Protein AF-A0AAU9NRP0-F1 (afdb_monomer_lite)

Foldseek 3Di:
DDPPDDDDPDDDPVRVVVQCQQQVAADDPDPVPDDPNRDGDFDDWDWDDPDPDPDIDIDTHRHPRPPPDDD

Radius of gyration: 13.87 Å; chains: 1; bounding box: 22×42×41 Å

Secondary structure (DSSP, 8-state):
---------S--HHHHHHHHHHHT----SSGGG--GGGS---SEEEEEE-TT---EEEEEES-TT------

Organism: NCBI:txid75947

Sequence (71 aa):
MHRKLPAVRWVGGVELELLAIATGGRIVPRFQELTAEKLGKTGLVREKSFGTTKDPMLYIEHCANSFVGVS

pLDDT: mean 84.61, std 15.38, range [31.45, 97.06]

Structure (mmCIF, N/CA/C/O backbone):
data_AF-A0AAU9NRP0-F1
#
_entry.id   AF-A0AAU9NRP0-F1
#
loop_
_atom_site.group_PDB
_atom_site.id
_atom_site.type_symbol
_atom_site.label_atom_id
_atom_site.label_alt_id
_atom_site.label_comp_id
_atom_site.label_asym_id
_atom_site.label_entity_id
_atom_site.label_seq_id
_atom_site.pdbx_PDB_ins_code
_atom_site.Cartn_x
_atom_site.Cartn_y
_atom_site.Cartn_z
_atom_site.occupancy
_atom_site.B_iso_or_equiv
_atom_site.auth_seq_id
_atom_site.auth_comp_id
_atom_site.auth_asym_id
_atom_site.auth_atom_id
_atom_site.pdbx_PDB_model_num
ATOM 1 N N . MET A 1 1 ? -4.661 -23.383 0.787 1.00 54.19 1 MET A N 1
ATOM 2 C CA . MET A 1 1 ? -5.913 -22.686 0.407 1.00 54.19 1 MET A CA 1
ATOM 3 C C . MET A 1 1 ? -5.540 -21.313 -0.158 1.00 54.19 1 MET A C 1
ATOM 5 O O . MET A 1 1 ? -4.973 -20.515 0.576 1.00 54.19 1 MET A O 1
ATOM 9 N N . HIS A 1 2 ? -5.754 -21.050 -1.452 1.00 76.62 2 HIS A N 1
ATOM 10 C CA . HIS A 1 2 ? -5.436 -19.749 -2.066 1.00 76.62 2 HIS A CA 1
ATOM 11 C C . HIS A 1 2 ? -6.561 -18.739 -1.790 1.00 76.62 2 HIS A C 1
ATOM 13 O O . HIS A 1 2 ? -7.715 -19.011 -2.107 1.00 76.62 2 HIS A O 1
ATOM 19 N N . ARG A 1 3 ? -6.241 -17.576 -1.203 1.00 82.62 3 ARG A N 1
ATOM 20 C CA . ARG A 1 3 ? -7.248 -16.601 -0.727 1.00 82.62 3 ARG A CA 1
ATOM 21 C C . ARG A 1 3 ? -7.663 -15.530 -1.750 1.00 82.62 3 ARG A C 1
ATOM 23 O O . ARG A 1 3 ? -8.291 -14.560 -1.358 1.00 82.62 3 ARG A O 1
ATOM 30 N N . LYS A 1 4 ? -7.335 -15.688 -3.042 1.00 87.88 4 LYS A N 1
ATOM 31 C CA . LYS A 1 4 ? -7.585 -14.673 -4.096 1.00 87.88 4 LYS A CA 1
ATOM 32 C C . LYS A 1 4 ? -7.097 -13.260 -3.705 1.00 87.88 4 LYS A C 1
ATOM 34 O O . LYS A 1 4 ? -7.733 -12.267 -4.033 1.00 87.88 4 LYS A O 1
ATOM 39 N N . LEU A 1 5 ? -5.973 -13.189 -2.989 1.00 90.06 5 LEU A N 1
ATOM 40 C CA . LEU A 1 5 ? -5.324 -11.942 -2.589 1.00 90.06 5 LEU A CA 1
ATOM 41 C C . LEU A 1 5 ? -4.129 -11.705 -3.521 1.00 90.06 5 LEU A C 1
ATOM 43 O O . LEU A 1 5 ? -3.131 -12.417 -3.376 1.00 90.06 5 LEU A O 1
ATOM 47 N N . PRO A 1 6 ? -4.223 -10.784 -4.497 1.00 89.81 6 PRO A N 1
ATOM 48 C CA . PRO A 1 6 ? -3.066 -10.412 -5.299 1.00 89.81 6 PRO A CA 1
ATOM 49 C C . PRO A 1 6 ? -2.001 -9.783 -4.394 1.00 89.81 6 PRO A C 1
ATOM 51 O O . PRO A 1 6 ? -2.323 -9.064 -3.448 1.00 89.81 6 PRO A O 1
ATOM 54 N N . ALA A 1 7 ? -0.732 -10.074 -4.671 1.00 91.00 7 ALA A N 1
ATOM 55 C CA . ALA A 1 7 ? 0.392 -9.593 -3.880 1.00 91.00 7 ALA A CA 1
ATOM 56 C C . ALA A 1 7 ? 1.520 -9.124 -4.797 1.00 91.00 7 ALA A C 1
ATOM 58 O O . ALA A 1 7 ? 1.858 -9.796 -5.771 1.00 91.00 7 ALA A O 1
ATOM 59 N N . VAL A 1 8 ? 2.114 -7.985 -4.449 1.00 91.06 8 VAL A N 1
ATOM 60 C CA . VAL A 1 8 ? 3.288 -7.421 -5.121 1.00 91.06 8 VAL A CA 1
ATOM 61 C C . VAL A 1 8 ? 4.495 -7.583 -4.198 1.00 91.06 8 VAL A C 1
ATOM 63 O O . VAL A 1 8 ? 4.378 -7.444 -2.981 1.00 91.06 8 VAL A O 1
ATOM 66 N N . ARG A 1 9 ? 5.655 -7.904 -4.775 1.00 92.00 9 ARG A N 1
ATOM 67 C CA . ARG A 1 9 ? 6.939 -8.070 -4.075 1.00 92.00 9 ARG A CA 1
ATOM 68 C C . ARG A 1 9 ? 7.978 -7.121 -4.666 1.00 92.00 9 ARG A C 1
ATOM 70 O O . ARG A 1 9 ? 7.891 -6.820 -5.849 1.00 92.00 9 ARG A O 1
ATOM 77 N N . TRP A 1 10 ? 8.983 -6.746 -3.871 1.00 92.62 10 TRP A N 1
ATOM 78 C CA . TRP A 1 10 ? 10.085 -5.855 -4.282 1.00 92.62 10 TRP A CA 1
ATOM 79 C C . TRP A 1 10 ? 9.631 -4.442 -4.674 1.00 92.62 10 TRP A C 1
ATOM 81 O O . TRP A 1 10 ? 10.093 -3.893 -5.665 1.00 92.62 10 TRP A O 1
ATOM 91 N N . VAL A 1 11 ? 8.717 -3.865 -3.892 1.00 91.81 11 VAL A N 1
ATOM 92 C CA . VAL A 1 11 ? 8.286 -2.467 -4.048 1.00 91.81 11 VAL A CA 1
ATOM 93 C C . VAL A 1 11 ? 9.340 -1.544 -3.434 1.00 91.81 11 VAL A C 1
ATOM 95 O O . VAL A 1 11 ? 9.834 -1.829 -2.337 1.00 91.81 11 VAL A O 1
ATOM 98 N N . GLY A 1 12 ? 9.685 -0.450 -4.113 1.00 94.38 12 GLY A N 1
ATOM 99 C CA . GLY A 1 12 ? 10.573 0.571 -3.563 1.00 94.38 12 GLY A CA 1
ATOM 100 C C . GLY A 1 12 ? 9.926 1.338 -2.403 1.00 94.38 12 GLY A C 1
ATOM 101 O O . GLY A 1 12 ? 8.709 1.498 -2.346 1.00 94.38 12 GLY A O 1
ATOM 102 N N . GLY A 1 13 ? 10.738 1.854 -1.473 1.00 94.31 13 GLY A N 1
ATOM 103 C CA . GLY A 1 13 ? 10.230 2.591 -0.304 1.00 94.31 13 GLY A CA 1
ATOM 104 C C . GLY A 1 13 ? 9.385 3.815 -0.680 1.00 94.31 13 GLY A C 1
ATOM 105 O O . GLY A 1 13 ? 8.275 3.973 -0.183 1.00 94.31 13 GLY A O 1
ATOM 106 N N . VAL A 1 14 ? 9.866 4.620 -1.634 1.00 94.50 14 VAL A N 1
ATOM 107 C CA . VAL A 1 14 ? 9.161 5.818 -2.127 1.00 94.50 14 VAL A CA 1
ATOM 108 C C . VAL A 1 14 ? 7.825 5.458 -2.783 1.00 94.50 14 VAL A C 1
ATOM 110 O O . VAL A 1 14 ? 6.818 6.116 -2.549 1.00 94.50 14 VAL A O 1
ATOM 113 N N . GLU A 1 15 ? 7.785 4.389 -3.580 1.00 92.12 15 GLU A N 1
ATOM 114 C CA . GLU A 1 15 ? 6.553 3.933 -4.237 1.00 92.12 15 GLU A CA 1
ATOM 115 C C . GLU A 1 15 ? 5.513 3.469 -3.211 1.00 92.12 15 GLU A C 1
ATOM 117 O O . GLU A 1 15 ? 4.325 3.761 -3.352 1.00 92.12 15 GLU A O 1
ATOM 122 N N . LEU A 1 16 ? 5.960 2.784 -2.152 1.00 94.06 16 LEU A N 1
ATOM 123 C CA . LEU A 1 16 ? 5.095 2.338 -1.063 1.00 94.06 16 LEU A CA 1
ATOM 124 C C . LEU A 1 16 ? 4.487 3.525 -0.299 1.00 94.06 16 LEU A C 1
ATOM 126 O O . LEU A 1 16 ? 3.302 3.497 0.040 1.00 94.06 16 LEU A O 1
ATOM 130 N N . GLU A 1 17 ? 5.274 4.576 -0.063 1.00 94.44 17 GLU A N 1
ATOM 131 C CA . GLU A 1 17 ? 4.808 5.819 0.560 1.00 94.44 17 GLU A CA 1
ATOM 132 C C . GLU A 1 17 ? 3.797 6.558 -0.321 1.00 94.44 17 GLU A C 1
ATOM 134 O O . GLU A 1 17 ? 2.712 6.912 0.148 1.00 94.44 17 GLU A O 1
ATOM 139 N N . LEU A 1 18 ? 4.102 6.734 -1.609 1.00 92.88 18 LEU A N 1
ATOM 140 C CA . LEU A 1 18 ? 3.186 7.365 -2.562 1.00 92.88 18 LEU A CA 1
ATOM 141 C C . LEU A 1 18 ? 1.863 6.598 -2.662 1.00 92.88 18 LEU A C 1
ATOM 143 O O . LEU A 1 18 ? 0.794 7.211 -2.694 1.00 92.88 18 LEU A O 1
ATOM 147 N N . LEU A 1 19 ? 1.914 5.264 -2.644 1.00 92.44 19 LEU A N 1
ATOM 148 C CA . LEU A 1 19 ? 0.716 4.433 -2.654 1.00 92.44 19 LEU A CA 1
ATOM 149 C C . LEU A 1 19 ? -0.125 4.617 -1.384 1.00 92.44 19 LEU A C 1
ATOM 151 O O . LEU A 1 19 ? -1.355 4.710 -1.467 1.00 92.44 19 LEU A O 1
ATOM 155 N N . ALA A 1 20 ? 0.519 4.694 -0.218 1.00 93.50 20 ALA A N 1
ATOM 156 C CA . ALA A 1 20 ? -0.155 4.966 1.048 1.00 93.50 20 ALA A CA 1
ATOM 157 C C . ALA A 1 20 ? -0.854 6.338 1.024 1.00 93.50 20 ALA A C 1
ATOM 159 O O . ALA A 1 20 ? -2.034 6.426 1.367 1.00 93.50 20 ALA A O 1
ATOM 160 N N . ILE A 1 21 ? -0.182 7.381 0.525 1.00 92.44 21 ILE A N 1
ATOM 161 C CA . ILE A 1 21 ? -0.752 8.732 0.393 1.00 92.44 21 ILE A CA 1
ATOM 162 C C . ILE A 1 21 ? -1.943 8.734 -0.573 1.00 92.44 21 ILE A C 1
ATOM 164 O O . ILE A 1 21 ? -3.030 9.191 -0.207 1.00 92.44 21 ILE A O 1
ATOM 168 N N . ALA A 1 22 ? -1.762 8.191 -1.781 1.00 92.06 22 ALA A N 1
ATOM 169 C CA . ALA A 1 22 ? -2.782 8.203 -2.828 1.00 92.06 22 ALA A CA 1
ATOM 170 C C . ALA A 1 22 ? -4.051 7.449 -2.402 1.00 92.06 22 ALA A C 1
ATOM 172 O O . ALA A 1 22 ? -5.169 7.915 -2.624 1.00 92.06 22 ALA A O 1
ATOM 173 N N . THR A 1 23 ? -3.894 6.288 -1.763 1.00 93.06 23 THR A N 1
ATOM 174 C CA . THR A 1 23 ? -5.023 5.441 -1.338 1.00 93.06 23 THR A CA 1
ATOM 175 C C . THR A 1 23 ? -5.577 5.796 0.044 1.00 93.06 23 THR A C 1
ATOM 177 O O . THR A 1 23 ? -6.638 5.291 0.416 1.00 93.06 23 THR A O 1
ATOM 180 N N . GLY A 1 24 ? -4.874 6.630 0.817 1.00 92.19 24 GLY A N 1
ATOM 181 C CA . GLY A 1 24 ? -5.175 6.902 2.226 1.00 92.19 24 GLY A CA 1
ATOM 182 C C . GLY A 1 24 ? -4.875 5.728 3.170 1.00 92.19 24 GLY A C 1
ATOM 183 O O . GLY A 1 24 ? -5.293 5.753 4.328 1.00 92.19 24 GLY A O 1
ATOM 184 N N . GLY A 1 25 ? -4.187 4.690 2.684 1.00 93.88 25 GLY A N 1
ATOM 185 C CA . GLY A 1 25 ? -3.758 3.551 3.492 1.00 93.88 25 GLY A CA 1
ATOM 186 C C . GLY A 1 25 ? -2.607 3.906 4.433 1.00 93.88 25 GLY A C 1
ATOM 187 O O . GLY A 1 25 ? -1.916 4.908 4.258 1.00 93.88 25 GLY A O 1
ATOM 188 N N . ARG A 1 26 ? -2.369 3.063 5.440 1.00 95.56 26 ARG A N 1
ATOM 189 C CA . ARG A 1 26 ? -1.226 3.204 6.357 1.00 95.56 26 ARG A CA 1
ATOM 190 C C . ARG A 1 26 ? -0.262 2.040 6.181 1.00 95.56 26 ARG A C 1
ATOM 192 O O . ARG A 1 26 ? -0.687 0.889 6.125 1.00 95.56 26 ARG A O 1
ATOM 199 N N . ILE A 1 27 ? 1.036 2.334 6.149 1.00 96.25 27 ILE A N 1
ATOM 200 C CA . ILE A 1 27 ? 2.082 1.306 6.125 1.00 96.25 27 ILE A CA 1
ATOM 201 C C . ILE A 1 27 ? 2.073 0.586 7.478 1.00 96.25 27 ILE A C 1
ATOM 203 O O . ILE A 1 27 ? 2.216 1.214 8.528 1.00 96.25 27 ILE A O 1
ATOM 207 N N . VAL A 1 28 ? 1.864 -0.732 7.457 1.00 96.56 28 VAL A N 1
ATOM 208 C CA . VAL A 1 28 ? 1.755 -1.562 8.662 1.00 96.56 28 VAL A CA 1
ATOM 209 C C . VAL A 1 28 ? 3.053 -2.353 8.860 1.00 96.56 28 VAL A C 1
ATOM 211 O O . VAL A 1 28 ? 3.332 -3.241 8.057 1.00 96.56 28 VAL A O 1
ATOM 214 N N . PRO A 1 29 ? 3.838 -2.089 9.922 1.00 95.50 29 PRO A N 1
ATOM 215 C CA . PRO A 1 29 ? 5.114 -2.774 10.143 1.00 95.50 29 PRO A CA 1
ATOM 216 C C . PRO A 1 29 ? 4.945 -4.175 10.750 1.00 95.50 29 PRO A C 1
ATOM 218 O O . PRO A 1 29 ? 5.829 -5.019 10.619 1.00 95.50 29 PRO A O 1
ATOM 221 N N . ARG A 1 30 ? 3.824 -4.431 11.441 1.00 96.12 30 ARG A N 1
ATOM 222 C CA . ARG A 1 30 ? 3.540 -5.694 12.138 1.00 96.12 30 ARG A CA 1
ATOM 223 C C . ARG A 1 30 ? 2.155 -6.210 11.788 1.00 96.12 30 ARG A C 1
ATOM 225 O O . ARG A 1 30 ? 1.176 -5.482 11.897 1.00 96.12 30 ARG A O 1
ATOM 232 N N . PHE A 1 31 ? 2.055 -7.489 11.439 1.00 93.75 31 PHE A N 1
ATOM 233 C CA . PHE A 1 31 ? 0.794 -8.091 10.993 1.00 93.75 31 PHE A CA 1
ATOM 234 C C . PHE A 1 31 ? -0.336 -7.982 12.030 1.00 93.75 31 PHE A C 1
ATOM 236 O O . PHE A 1 31 ? -1.487 -7.766 11.667 1.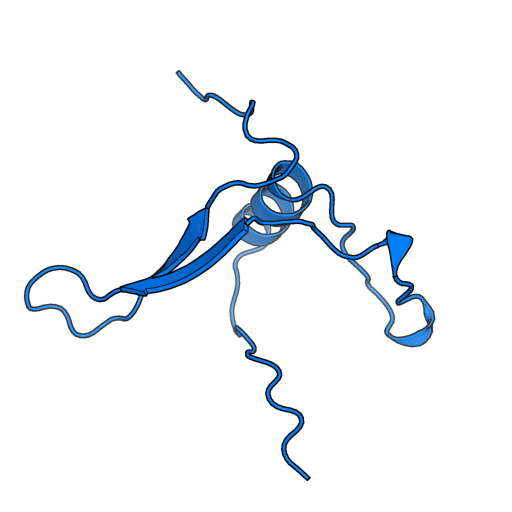00 93.75 31 PHE A O 1
ATOM 243 N N . GLN A 1 32 ? -0.008 -8.063 13.321 1.00 97.06 32 GLN A N 1
ATOM 244 C CA . GLN A 1 32 ? -0.965 -7.928 14.425 1.00 97.06 32 GLN A CA 1
ATOM 245 C C . GLN A 1 32 ? -1.636 -6.550 14.477 1.00 97.06 32 GLN A C 1
ATOM 247 O O . GLN A 1 32 ? -2.699 -6.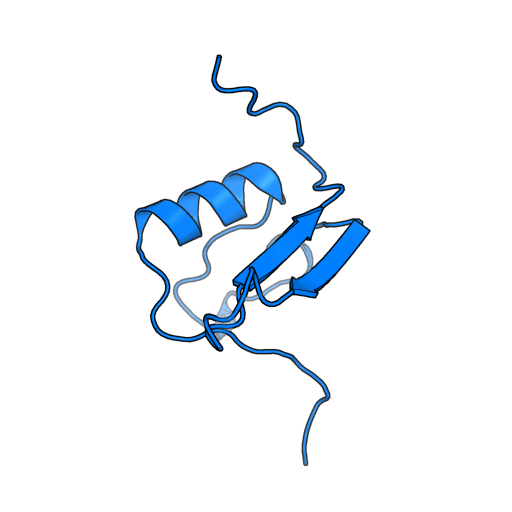401 15.068 1.00 97.06 32 GLN A O 1
ATOM 252 N N . GLU A 1 33 ? -1.021 -5.536 13.871 1.00 94.81 33 GLU A N 1
ATOM 253 C CA . GLU A 1 33 ? -1.557 -4.183 13.832 1.00 94.81 33 GLU A CA 1
ATOM 254 C C . GLU A 1 33 ? -2.479 -3.942 12.629 1.00 94.81 33 GLU A C 1
ATOM 256 O O . GLU A 1 33 ? -2.965 -2.821 12.464 1.00 94.81 33 GLU A O 1
ATOM 261 N N . LEU A 1 34 ? -2.698 -4.938 11.766 1.00 96.31 34 LEU A N 1
ATOM 262 C CA . LEU A 1 34 ? -3.535 -4.801 10.580 1.00 96.31 34 LEU A CA 1
ATOM 263 C C . LEU A 1 34 ? -5.010 -4.661 10.978 1.00 96.31 34 LEU A C 1
ATOM 265 O O . LEU A 1 34 ? -5.609 -5.572 11.543 1.00 96.31 34 LEU A O 1
ATOM 269 N N . THR A 1 35 ? -5.608 -3.525 10.630 1.00 96.69 35 THR A N 1
ATOM 270 C CA . THR A 1 35 ? -7.036 -3.253 10.828 1.00 96.69 35 THR A CA 1
ATOM 271 C C . THR A 1 35 ? -7.651 -2.731 9.534 1.00 96.69 35 THR A C 1
ATOM 273 O O . THR A 1 35 ? -6.942 -2.222 8.663 1.00 96.69 35 THR A O 1
ATOM 276 N N . ALA A 1 36 ? -8.976 -2.837 9.398 1.00 95.88 36 ALA A N 1
ATOM 277 C CA . ALA A 1 36 ? -9.688 -2.372 8.204 1.00 95.88 36 ALA A CA 1
ATOM 278 C C . ALA A 1 36 ? -9.487 -0.866 7.939 1.00 95.88 36 ALA A C 1
ATOM 280 O O . ALA A 1 36 ? -9.445 -0.441 6.791 1.00 95.88 36 ALA A O 1
ATOM 281 N N . GLU A 1 37 ? -9.297 -0.072 8.994 1.00 95.00 37 GLU A N 1
ATOM 282 C CA . GLU A 1 37 ? -9.044 1.373 8.923 1.00 95.00 37 GLU A CA 1
ATOM 283 C C . GLU A 1 37 ? -7.684 1.731 8.312 1.00 95.00 37 GLU A C 1
ATOM 285 O O . GLU A 1 37 ? -7.494 2.848 7.839 1.00 95.00 37 GLU A O 1
ATOM 290 N N . LYS A 1 38 ? -6.723 0.798 8.330 1.00 95.44 38 LYS A N 1
ATOM 291 C CA . LYS A 1 38 ? -5.384 1.000 7.758 1.00 95.44 38 LYS A CA 1
ATOM 292 C C . LYS A 1 38 ? -5.319 0.641 6.273 1.00 95.44 38 LYS A C 1
ATOM 294 O O . LYS A 1 38 ? -4.298 0.904 5.640 1.00 95.44 38 LYS A O 1
ATOM 299 N N . LEU A 1 39 ? -6.375 0.044 5.719 1.00 95.06 39 LEU A N 1
ATOM 300 C CA . LEU A 1 39 ? -6.433 -0.332 4.310 1.00 95.06 39 LEU A CA 1
ATOM 301 C C . LEU A 1 39 ? -6.673 0.898 3.430 1.00 95.06 39 LEU A C 1
ATOM 303 O O . LEU A 1 39 ? -7.552 1.713 3.702 1.00 95.06 39 LEU A O 1
ATOM 307 N N . GLY A 1 40 ? -5.906 0.996 2.345 1.00 93.38 40 GLY A N 1
ATOM 308 C CA . GLY A 1 40 ? -6.125 2.001 1.312 1.00 93.38 40 GLY A CA 1
ATOM 309 C C . GLY A 1 40 ? -7.391 1.724 0.498 1.00 93.38 40 GLY A C 1
ATOM 310 O O . GLY A 1 40 ? -7.777 0.568 0.304 1.00 93.38 40 GLY A O 1
ATOM 311 N N . LYS A 1 41 ? -8.029 2.785 -0.002 1.00 91.69 41 LYS A N 1
ATOM 312 C CA . LYS A 1 41 ? -9.204 2.707 -0.881 1.00 91.69 41 LYS A CA 1
ATOM 313 C C . LYS A 1 41 ? -8.860 3.181 -2.293 1.00 91.69 41 LYS A C 1
ATOM 315 O O . LYS A 1 41 ? -8.266 4.241 -2.490 1.00 91.69 41 LYS A O 1
ATOM 320 N N . THR A 1 42 ? -9.269 2.387 -3.274 1.00 92.56 42 THR A N 1
ATOM 321 C CA . THR A 1 42 ? -9.081 2.615 -4.711 1.00 92.56 42 THR A CA 1
ATOM 322 C C . THR A 1 42 ? -10.272 2.033 -5.465 1.00 92.56 42 THR A C 1
ATOM 324 O O . THR A 1 42 ? -10.904 1.093 -4.979 1.00 92.56 42 THR A O 1
ATOM 327 N N . GLY A 1 43 ? -10.610 2.608 -6.618 1.00 89.50 43 GLY A N 1
ATOM 328 C CA . GLY A 1 43 ? -11.717 2.127 -7.443 1.00 89.50 43 GLY A CA 1
ATOM 329 C C . GLY A 1 43 ? -11.315 1.033 -8.428 1.00 89.50 43 GLY A C 1
ATOM 330 O O . GLY A 1 43 ? -12.143 0.178 -8.736 1.00 89.50 43 GLY A O 1
ATOM 331 N N . LEU A 1 44 ? -10.069 1.024 -8.915 1.00 88.69 44 LEU A N 1
ATOM 332 C CA . LEU A 1 44 ? -9.626 0.036 -9.898 1.00 88.69 44 LEU A CA 1
ATOM 333 C C . LEU A 1 44 ? -8.151 -0.323 -9.722 1.00 88.69 44 LEU A C 1
ATOM 335 O O . LEU A 1 44 ? -7.287 0.547 -9.707 1.00 88.69 44 LEU A O 1
ATOM 339 N N . VAL A 1 45 ? -7.872 -1.626 -9.671 1.00 90.75 45 VAL A N 1
ATOM 340 C CA . VAL A 1 45 ? -6.520 -2.192 -9.695 1.00 90.75 45 VAL A CA 1
ATOM 341 C C . VAL A 1 45 ? -6.434 -3.135 -10.888 1.00 90.75 45 VAL A C 1
ATOM 343 O O . VAL A 1 45 ? -7.198 -4.100 -10.959 1.00 90.75 45 VAL A O 1
ATOM 346 N N . ARG A 1 46 ? -5.542 -2.857 -11.842 1.00 88.88 46 ARG A N 1
ATOM 347 C CA . ARG A 1 46 ? -5.372 -3.684 -13.046 1.00 88.88 46 ARG A CA 1
ATOM 348 C C . ARG A 1 4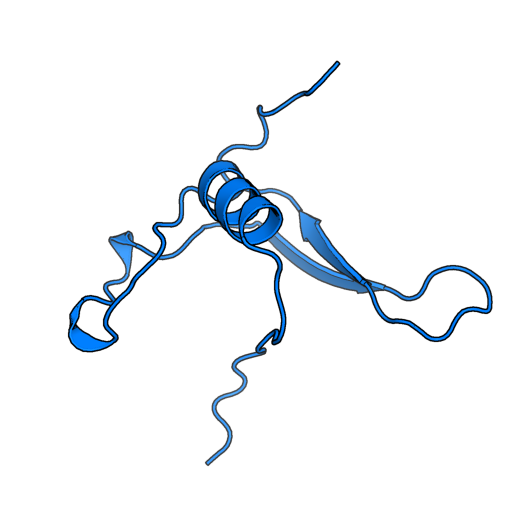6 ? -3.914 -3.823 -13.443 1.00 88.88 46 ARG A C 1
ATOM 350 O O . ARG A 1 46 ? -3.118 -2.916 -13.248 1.00 88.88 46 ARG A O 1
ATOM 357 N N . GLU A 1 47 ? -3.588 -4.943 -14.058 1.00 87.69 47 GLU A N 1
ATOM 358 C CA . GLU A 1 47 ? -2.283 -5.190 -14.658 1.00 87.69 47 GLU A CA 1
ATOM 359 C C . GLU A 1 47 ? -2.346 -4.853 -16.152 1.00 87.69 47 GLU A C 1
ATOM 361 O O . GLU A 1 47 ? -3.309 -5.218 -16.833 1.00 87.69 47 GLU A O 1
ATOM 366 N N . LYS A 1 48 ? -1.356 -4.126 -16.671 1.00 84.62 48 LYS A N 1
ATOM 367 C CA . LYS A 1 48 ? -1.253 -3.810 -18.099 1.00 84.62 48 LYS A CA 1
ATOM 368 C C . LYS A 1 48 ? 0.202 -3.905 -18.543 1.00 84.62 48 LYS A C 1
ATOM 370 O O . LYS A 1 48 ? 1.096 -3.354 -17.910 1.00 84.62 48 LYS A O 1
ATOM 375 N N . SER A 1 49 ? 0.423 -4.587 -19.659 1.00 80.88 49 SER A N 1
ATOM 376 C CA . SER A 1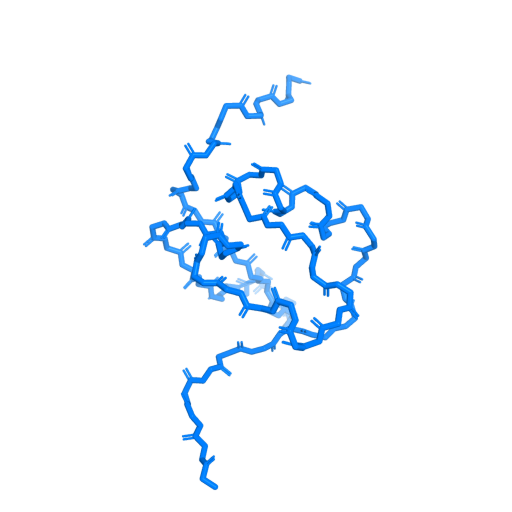 49 ? 1.710 -4.645 -20.352 1.00 80.88 49 SER A CA 1
ATOM 377 C C . SER A 1 49 ? 1.830 -3.485 -21.343 1.00 80.88 49 SER A C 1
ATOM 379 O O . SER A 1 49 ? 0.857 -3.158 -22.032 1.00 80.88 49 SER A O 1
ATOM 381 N N . PHE A 1 50 ? 3.009 -2.872 -21.443 1.00 72.50 50 PHE A N 1
ATOM 382 C CA . PHE A 1 50 ? 3.264 -1.780 -22.384 1.00 72.50 50 PHE A CA 1
ATOM 383 C C . PHE A 1 50 ? 4.144 -2.234 -23.556 1.00 72.50 50 PHE A C 1
ATOM 385 O O . PHE A 1 50 ? 5.226 -2.782 -23.358 1.00 72.50 50 PHE A O 1
ATOM 392 N N . GLY A 1 51 ? 3.703 -1.950 -24.786 1.00 75.38 51 GLY A N 1
ATOM 393 C CA . GLY A 1 51 ? 4.469 -2.236 -26.002 1.00 75.38 51 GLY A CA 1
ATOM 394 C C . GLY A 1 51 ? 4.750 -3.730 -26.210 1.00 75.38 51 GLY A C 1
ATOM 395 O O . GLY A 1 51 ? 3.891 -4.574 -25.965 1.00 75.38 51 GLY A O 1
ATOM 396 N N . THR A 1 52 ? 5.956 -4.050 -26.688 1.00 74.75 52 THR A N 1
ATOM 397 C CA . THR A 1 52 ? 6.457 -5.429 -26.854 1.00 74.75 52 THR A CA 1
ATOM 398 C C . THR A 1 52 ? 7.217 -5.944 -25.628 1.00 74.75 52 THR A C 1
ATOM 400 O O . THR A 1 52 ? 7.635 -7.103 -25.609 1.00 74.75 52 THR A O 1
ATOM 403 N N . THR A 1 53 ? 7.430 -5.096 -24.619 1.00 66.50 53 THR A N 1
ATOM 404 C CA . T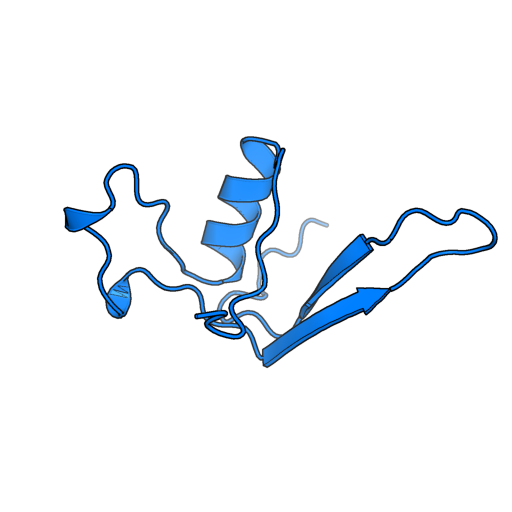HR A 1 53 ? 8.121 -5.461 -23.383 1.00 66.50 53 THR A CA 1
ATOM 405 C C . THR A 1 53 ? 7.143 -6.230 -22.500 1.00 66.50 53 THR A C 1
ATOM 407 O O . THR A 1 53 ? 6.057 -5.752 -22.181 1.00 66.50 53 THR A O 1
ATOM 410 N N . LYS A 1 54 ? 7.500 -7.463 -22.135 1.00 66.31 54 LYS A N 1
ATOM 411 C CA . LYS A 1 54 ? 6.621 -8.388 -21.400 1.00 66.31 54 LYS A CA 1
ATOM 412 C C . LYS A 1 54 ? 6.536 -8.097 -19.900 1.00 66.31 54 LYS A C 1
ATOM 414 O O . LYS A 1 54 ? 6.053 -8.952 -19.168 1.00 66.31 54 LYS A O 1
ATOM 419 N N . ASP A 1 55 ? 6.994 -6.933 -19.449 1.00 74.56 55 ASP A N 1
ATOM 420 C CA . ASP A 1 55 ? 6.980 -6.579 -18.036 1.00 74.56 55 ASP A CA 1
ATOM 421 C C . ASP A 1 55 ? 5.606 -6.009 -17.662 1.00 74.56 55 ASP A C 1
ATOM 423 O O . ASP A 1 55 ? 5.221 -4.936 -18.145 1.00 74.56 55 ASP A O 1
ATOM 427 N N . PRO A 1 56 ? 4.819 -6.731 -16.849 1.00 78.50 56 PRO A N 1
ATOM 428 C CA . PRO A 1 56 ? 3.519 -6.250 -16.434 1.00 78.50 56 PRO A CA 1
ATOM 429 C C . PRO A 1 56 ? 3.659 -5.111 -15.425 1.00 78.50 56 PRO A C 1
ATOM 431 O O . PRO A 1 56 ? 4.365 -5.229 -14.424 1.00 78.50 56 PRO A O 1
ATOM 434 N N . MET A 1 57 ? 2.941 -4.016 -15.667 1.00 85.69 57 MET A N 1
ATOM 435 C CA . MET A 1 57 ? 2.836 -2.895 -14.736 1.00 85.69 57 MET A CA 1
ATOM 436 C C . MET A 1 57 ? 1.469 -2.892 -14.052 1.00 85.69 57 MET A C 1
ATOM 438 O O . MET A 1 57 ? 0.441 -3.143 -14.687 1.00 85.69 57 MET A O 1
ATOM 442 N N . LEU A 1 58 ? 1.451 -2.588 -12.753 1.00 88.44 58 LEU A N 1
ATOM 443 C CA . LEU A 1 58 ? 0.223 -2.460 -11.974 1.00 88.44 58 LEU A CA 1
ATOM 444 C C . LEU A 1 58 ? -0.273 -1.011 -12.006 1.00 88.44 58 LEU A C 1
ATOM 446 O O . LEU A 1 58 ? 0.449 -0.085 -11.650 1.00 88.44 58 LEU A O 1
ATOM 450 N N . TYR A 1 59 ? -1.529 -0.833 -12.390 1.00 88.62 59 TYR A N 1
ATOM 451 C CA . TYR A 1 59 ? -2.230 0.443 -12.416 1.00 88.62 59 TYR A CA 1
ATOM 452 C C . TYR A 1 59 ? -3.253 0.472 -11.290 1.00 88.62 59 TYR A C 1
ATOM 454 O O . TYR A 1 59 ? -4.077 -0.438 -11.168 1.00 88.62 59 TYR A O 1
ATOM 462 N N . ILE A 1 60 ? -3.195 1.528 -10.484 1.00 90.44 60 ILE A N 1
ATOM 463 C CA . ILE A 1 60 ? -4.091 1.771 -9.356 1.00 90.44 60 ILE A CA 1
ATOM 464 C C . ILE A 1 60 ? -4.757 3.124 -9.610 1.00 90.44 60 ILE A C 1
ATOM 466 O O . ILE A 1 60 ? -4.092 4.157 -9.637 1.00 90.44 60 ILE A O 1
ATOM 470 N N . GLU A 1 61 ? -6.062 3.105 -9.864 1.00 88.25 61 GLU A N 1
ATOM 471 C CA . GLU A 1 61 ? -6.838 4.249 -10.351 1.00 88.25 61 GLU A CA 1
ATOM 472 C C . GLU A 1 61 ? -8.007 4.559 -9.408 1.00 88.25 61 GLU A C 1
ATOM 474 O O . GLU A 1 61 ? -8.440 3.722 -8.611 1.00 88.25 61 GLU A O 1
ATOM 479 N N . HIS A 1 62 ? -8.541 5.780 -9.492 1.00 85.50 62 HIS A N 1
ATOM 480 C CA . HIS A 1 62 ? -9.644 6.244 -8.639 1.00 85.50 62 HIS A CA 1
ATOM 481 C C . HIS A 1 62 ? -9.344 6.082 -7.137 1.00 85.50 62 HIS A C 1
ATOM 483 O O 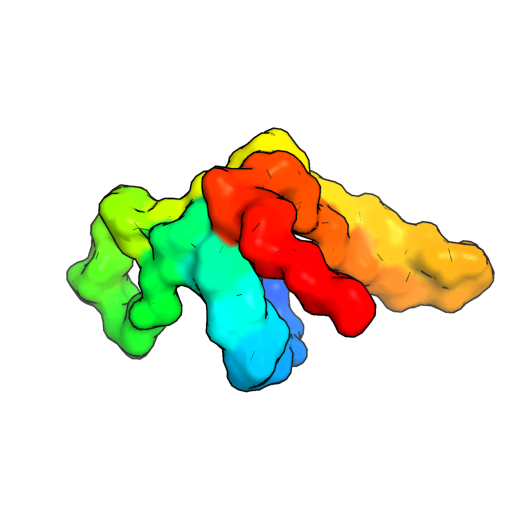. HIS A 1 62 ? -10.153 5.554 -6.372 1.00 85.50 62 HIS A O 1
ATOM 489 N N . CYS A 1 63 ? -8.141 6.473 -6.719 1.00 85.62 63 CYS A N 1
ATOM 490 C CA . CYS A 1 63 ? -7.759 6.466 -5.312 1.00 85.62 63 CYS A CA 1
ATOM 491 C C . CYS A 1 63 ? -8.497 7.564 -4.539 1.00 85.62 63 CYS A C 1
ATOM 493 O O . CYS A 1 63 ? -8.810 8.615 -5.098 1.00 85.62 63 CYS A O 1
ATOM 495 N N . ALA A 1 64 ? -8.749 7.328 -3.250 1.00 77.31 64 ALA A N 1
ATOM 496 C CA . ALA A 1 64 ? -9.489 8.267 -2.405 1.00 77.31 64 ALA A CA 1
ATOM 497 C C . ALA A 1 64 ? -8.853 9.673 -2.349 1.00 77.31 64 ALA A C 1
ATOM 499 O O . ALA A 1 64 ? -9.582 10.658 -2.273 1.00 77.31 64 ALA A O 1
ATOM 500 N N . ASN A 1 65 ? -7.521 9.765 -2.446 1.00 75.12 65 ASN A N 1
ATOM 501 C CA . ASN A 1 65 ? -6.771 11.020 -2.482 1.00 75.12 65 ASN A CA 1
ATOM 502 C C . ASN A 1 65 ? -6.092 11.217 -3.846 1.00 75.12 65 ASN A C 1
ATOM 504 O O . ASN A 1 65 ? -4.868 11.263 -3.953 1.00 75.12 65 ASN A O 1
ATOM 508 N N . SER A 1 66 ? -6.881 11.368 -4.910 1.00 60.59 66 SER A N 1
ATOM 509 C CA . SER A 1 66 ? -6.380 11.636 -6.268 1.00 60.59 66 SER A CA 1
ATOM 510 C C . SER A 1 66 ? -5.806 13.052 -6.473 1.00 60.59 66 SER A C 1
ATOM 512 O O . SER A 1 66 ? -5.468 13.412 -7.595 1.00 60.59 66 SER A O 1
ATOM 514 N N . PHE A 1 67 ? -5.693 13.863 -5.414 1.00 52.59 67 PHE A N 1
ATOM 515 C CA . PHE A 1 67 ? -5.228 15.256 -5.459 1.00 52.59 67 PHE A CA 1
ATOM 516 C C . PHE A 1 67 ? -3.727 15.410 -5.160 1.00 52.59 67 PHE A C 1
ATOM 518 O O . PHE A 1 67 ? -3.292 16.431 -4.639 1.00 52.59 67 PHE A O 1
ATOM 525 N N . VAL A 1 68 ? -2.908 14.407 -5.482 1.00 45.62 68 VAL A N 1
ATOM 526 C CA . VAL A 1 68 ? -1.453 14.599 -5.585 1.00 45.62 68 VAL A CA 1
ATOM 527 C C . VAL A 1 68 ? -1.135 14.849 -7.057 1.00 45.62 68 VAL A C 1
ATOM 529 O O . VAL A 1 68 ? -0.566 14.012 -7.750 1.00 45.62 68 VAL A O 1
ATOM 532 N N . GLY A 1 69 ? -1.611 15.987 -7.566 1.00 35.53 69 GLY A N 1
ATOM 533 C CA . GLY A 1 69 ? -1.160 16.523 -8.844 1.00 35.53 69 GLY A CA 1
ATOM 534 C C . GLY A 1 69 ? 0.240 17.081 -8.643 1.00 35.53 69 GLY A C 1
ATOM 535 O O . GLY A 1 69 ? 0.395 18.149 -8.056 1.00 35.53 69 GLY A O 1
ATOM 536 N N . VAL A 1 70 ? 1.255 16.336 -9.068 1.00 33.19 70 VAL A N 1
ATOM 537 C CA . VAL A 1 70 ? 2.589 16.902 -9.264 1.00 33.19 70 VAL A CA 1
ATOM 538 C C . VAL A 1 70 ? 2.564 17.525 -10.657 1.00 33.19 70 VAL A C 1
ATOM 540 O O . VAL A 1 70 ? 2.456 16.797 -11.645 1.00 33.19 70 VAL A O 1
ATOM 543 N N . SER A 1 71 ? 2.528 18.859 -10.703 1.00 31.45 71 SER A N 1
ATOM 544 C CA . SER A 1 71 ? 2.748 19.648 -11.923 1.00 31.45 71 SER A CA 1
ATOM 545 C C . SER A 1 71 ? 4.151 19.439 -12.481 1.00 31.45 71 SER A C 1
ATOM 547 O O . SER A 1 71 ? 5.075 19.219 -11.665 1.00 31.45 71 SER A O 1
#

InterPro domains:
  IPR002423 Chaperonin Cpn60/GroEL/TCP-1 family [PF00118] (3-65)
  IPR017998 T-complex protein 1 [PTHR11353] (2-65)
  IPR027409 GroEL-like apical domain superfamily [G3DSA:3.50.7.10] (1-66)
  IPR027409 GroEL-like apical domain superfamily [SSF52029] (3-65)